Protein AF-A0A968H221-F1 (afdb_monomer_lite)

Structure (mmCIF, N/CA/C/O backbone):
data_AF-A0A968H221-F1
#
_entry.id   AF-A0A968H221-F1
#
loop_
_atom_site.group_PDB
_atom_site.id
_atom_site.type_symbol
_atom_site.label_atom_id
_atom_site.label_alt_id
_atom_site.label_comp_id
_atom_site.label_asym_id
_atom_site.label_entity_id
_atom_site.label_seq_id
_atom_site.pdbx_PDB_ins_code
_atom_site.Cartn_x
_atom_site.Cartn_y
_atom_site.Cartn_z
_atom_site.occupancy
_atom_site.B_iso_or_equiv
_atom_site.auth_seq_id
_atom_site.auth_comp_id
_atom_site.auth_asym_id
_atom_site.auth_atom_id
_atom_site.pdbx_PDB_model_num
ATOM 1 N N . MET A 1 1 ? 0.536 12.914 -19.898 1.00 86.81 1 MET A N 1
ATOM 2 C CA . MET A 1 1 ? 0.622 12.350 -18.528 1.00 86.81 1 MET A CA 1
ATOM 3 C C . MET A 1 1 ? 0.809 10.834 -18.493 1.00 86.81 1 MET A C 1
ATOM 5 O O . MET A 1 1 ? 1.858 10.407 -18.034 1.00 86.81 1 MET A O 1
ATOM 9 N N . ARG A 1 2 ? -0.113 10.010 -19.027 1.00 94.56 2 ARG A N 1
ATOM 10 C CA . ARG A 1 2 ? -0.006 8.529 -18.974 1.00 94.56 2 ARG A CA 1
ATOM 11 C C . ARG A 1 2 ? 1.349 7.972 -19.435 1.00 94.56 2 ARG A C 1
ATOM 13 O O . ARG A 1 2 ? 1.954 7.181 -18.725 1.00 94.56 2 ARG A O 1
ATOM 20 N N . ARG A 1 3 ? 1.839 8.401 -20.604 1.00 95.31 3 ARG A N 1
ATOM 21 C CA . ARG A 1 3 ? 3.129 7.931 -21.149 1.00 95.31 3 ARG A CA 1
ATOM 22 C C . ARG A 1 3 ? 4.311 8.252 -20.233 1.00 95.31 3 ARG A C 1
ATOM 24 O O . ARG A 1 3 ? 5.178 7.408 -20.072 1.00 95.31 3 ARG A O 1
ATOM 31 N N . LEU A 1 4 ? 4.308 9.433 -19.615 1.00 94.06 4 LEU A N 1
ATOM 32 C CA . LEU A 1 4 ? 5.367 9.859 -18.703 1.00 94.06 4 LEU A CA 1
ATOM 33 C C . LEU A 1 4 ? 5.381 8.999 -17.433 1.00 94.06 4 LEU A C 1
ATOM 35 O O . LEU A 1 4 ? 6.426 8.474 -17.066 1.00 94.06 4 LEU A O 1
ATOM 39 N N . LEU A 1 5 ? 4.214 8.785 -16.817 1.00 92.00 5 LEU A N 1
ATOM 40 C CA . LEU A 1 5 ? 4.087 7.953 -15.616 1.00 92.00 5 LEU A CA 1
ATOM 41 C C . LEU A 1 5 ? 4.491 6.497 -15.881 1.00 92.00 5 LEU A C 1
ATOM 43 O O . LEU A 1 5 ? 5.222 5.906 -15.093 1.00 92.00 5 LEU A O 1
ATOM 47 N N . LEU A 1 6 ? 4.071 5.932 -17.017 1.00 93.69 6 LEU A N 1
ATOM 48 C CA . LEU A 1 6 ? 4.456 4.572 -17.401 1.00 93.69 6 LEU A CA 1
ATOM 49 C C . LEU A 1 6 ? 5.946 4.460 -17.723 1.00 93.69 6 LEU A C 1
ATOM 51 O O . LEU A 1 6 ? 6.577 3.473 -17.355 1.00 93.69 6 LEU A O 1
ATOM 55 N N . TRP A 1 7 ? 6.522 5.466 -18.381 1.00 94.44 7 TRP A N 1
ATOM 56 C CA . TRP A 1 7 ? 7.961 5.510 -18.615 1.00 94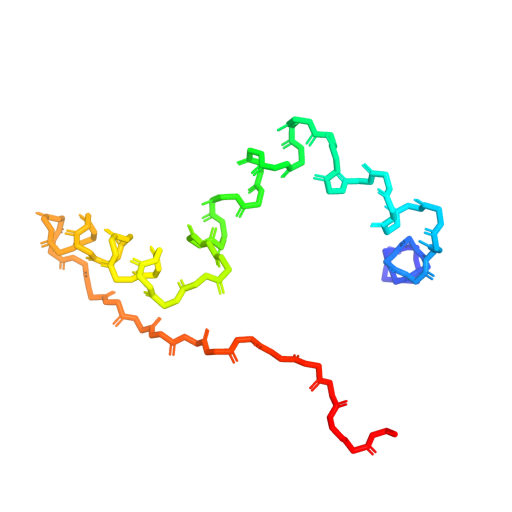.44 7 TRP A CA 1
ATOM 57 C C . TRP A 1 7 ? 8.734 5.538 -17.291 1.00 94.44 7 TRP A C 1
ATOM 59 O O . TRP A 1 7 ? 9.665 4.756 -17.116 1.00 94.44 7 TRP A O 1
ATOM 69 N N . MET A 1 8 ? 8.300 6.361 -16.329 1.00 92.44 8 MET A N 1
ATOM 70 C CA . MET A 1 8 ? 8.902 6.411 -14.995 1.00 92.44 8 MET A CA 1
ATOM 71 C C . MET A 1 8 ? 8.799 5.066 -14.267 1.00 92.44 8 MET A C 1
ATOM 73 O O . MET A 1 8 ? 9.789 4.610 -13.702 1.00 92.44 8 MET A O 1
ATOM 77 N N . ALA A 1 9 ? 7.634 4.412 -14.315 1.00 88.31 9 ALA A N 1
ATOM 78 C CA . ALA A 1 9 ? 7.413 3.113 -13.679 1.00 88.31 9 ALA A CA 1
ATOM 79 C C . ALA A 1 9 ? 8.282 1.992 -14.283 1.00 88.31 9 ALA A C 1
ATOM 81 O O . ALA A 1 9 ? 8.716 1.093 -13.565 1.00 88.31 9 ALA A O 1
ATOM 82 N N . ARG A 1 10 ? 8.571 2.055 -15.592 1.00 90.88 10 ARG A N 1
ATOM 83 C CA . ARG A 1 10 ? 9.424 1.079 -16.298 1.00 90.88 10 ARG A CA 1
ATOM 84 C C . ARG A 1 10 ? 10.921 1.390 -16.211 1.00 90.88 10 ARG A C 1
ATOM 86 O O . ARG A 1 10 ? 11.736 0.556 -16.596 1.00 90.88 10 ARG A O 1
ATOM 93 N N . ASN A 1 11 ? 11.307 2.567 -15.725 1.00 94.06 11 ASN A N 1
ATOM 94 C CA . ASN A 1 11 ? 12.707 2.962 -15.632 1.00 94.06 11 ASN A CA 1
ATOM 95 C C . ASN A 1 11 ? 13.415 2.202 -14.491 1.00 94.06 11 ASN A C 1
ATOM 97 O O . ASN A 1 11 ? 13.075 2.348 -13.316 1.00 94.06 11 ASN A O 1
ATOM 101 N N . ALA A 1 12 ? 14.435 1.411 -14.835 1.00 92.06 12 ALA A N 1
ATOM 102 C CA . ALA A 1 12 ? 15.145 0.546 -13.890 1.00 92.06 12 ALA A CA 1
ATOM 103 C C . ALA A 1 12 ? 15.874 1.311 -12.770 1.00 92.06 12 ALA A C 1
ATOM 105 O O . ALA A 1 12 ? 15.967 0.818 -11.643 1.00 92.06 12 ALA A O 1
ATOM 106 N N . TRP A 1 13 ? 16.368 2.520 -13.060 1.00 94.12 13 TRP A N 1
ATOM 107 C CA . TRP A 1 13 ? 16.998 3.375 -12.057 1.00 94.12 13 TRP A CA 1
ATOM 108 C C . TRP A 1 13 ? 15.944 3.863 -11.057 1.00 94.12 13 TRP A C 1
ATOM 110 O O . TRP A 1 13 ? 16.077 3.625 -9.856 1.00 94.12 13 TRP A O 1
ATOM 120 N N . LEU A 1 14 ? 14.833 4.430 -11.540 1.00 91.81 14 LEU A N 1
ATOM 121 C CA . LEU A 1 14 ? 13.747 4.905 -10.675 1.00 91.81 14 LEU A CA 1
ATOM 122 C C . LEU A 1 14 ? 13.147 3.777 -9.827 1.00 91.81 14 LEU A C 1
ATOM 124 O O . LEU A 1 14 ? 12.997 3.951 -8.618 1.00 91.81 14 LEU A O 1
ATOM 128 N N . ARG A 1 15 ? 12.902 2.594 -10.409 1.00 89.50 15 ARG A N 1
ATOM 129 C CA . ARG A 1 15 ? 12.403 1.412 -9.680 1.00 89.50 15 ARG A CA 1
ATOM 130 C C . ARG A 1 15 ? 13.318 1.005 -8.519 1.00 89.50 15 ARG A C 1
ATOM 132 O O . ARG A 1 15 ? 12.830 0.535 -7.498 1.00 89.50 15 ARG A O 1
ATOM 139 N N . ARG A 1 16 ? 14.637 1.197 -8.644 1.00 90.81 16 ARG A N 1
ATOM 140 C CA . ARG A 1 16 ? 15.622 0.825 -7.612 1.00 90.81 16 ARG A CA 1
ATOM 141 C C . ARG A 1 16 ? 15.773 1.873 -6.506 1.00 90.81 16 ARG A C 1
ATOM 143 O O . ARG A 1 16 ? 16.061 1.501 -5.363 1.00 90.81 16 ARG A O 1
ATOM 150 N N . TRP A 1 17 ? 15.619 3.154 -6.843 1.00 92.06 17 TRP A N 1
ATOM 151 C CA . TRP A 1 17 ? 15.857 4.273 -5.925 1.00 92.06 17 TRP A CA 1
ATOM 152 C C . TRP A 1 17 ? 14.588 4.779 -5.241 1.00 92.06 17 TRP A C 1
ATOM 154 O O . TRP A 1 17 ? 14.622 5.013 -4.036 1.00 92.06 17 TRP A O 1
ATOM 164 N N . ILE A 1 18 ? 13.458 4.884 -5.948 1.00 91.69 18 ILE A N 1
ATOM 165 C CA . ILE A 1 18 ? 12.203 5.418 -5.391 1.00 91.69 18 ILE A CA 1
ATOM 166 C C . ILE A 1 18 ? 11.767 4.673 -4.118 1.00 91.69 18 ILE A C 1
ATOM 168 O O . ILE A 1 18 ? 11.488 5.349 -3.128 1.00 91.69 18 ILE A O 1
ATOM 172 N N . PRO A 1 19 ? 11.753 3.325 -4.053 1.00 89.56 19 PRO A N 1
ATOM 173 C CA . PRO A 1 19 ? 11.345 2.612 -2.837 1.00 89.56 19 PRO A CA 1
ATOM 174 C C . PRO A 1 19 ? 12.311 2.783 -1.653 1.00 89.56 19 PRO A C 1
ATOM 176 O O . PRO A 1 19 ? 11.967 2.463 -0.516 1.00 89.56 19 PRO A O 1
ATOM 179 N N . ARG A 1 20 ? 13.538 3.268 -1.889 1.00 90.25 20 ARG A N 1
ATOM 180 C CA . ARG A 1 20 ? 14.526 3.546 -0.832 1.00 90.25 20 ARG A CA 1
ATOM 181 C C . ARG A 1 20 ? 14.325 4.914 -0.184 1.00 90.25 20 ARG A C 1
ATOM 183 O O . ARG A 1 20 ? 14.790 5.121 0.932 1.00 90.25 20 ARG A O 1
ATOM 190 N N . LEU A 1 21 ? 13.635 5.836 -0.854 1.00 93.06 21 LEU A N 1
ATOM 191 C CA . LEU A 1 21 ? 13.389 7.178 -0.336 1.00 93.06 21 LEU A CA 1
ATOM 192 C C . LEU A 1 21 ? 12.374 7.119 0.813 1.00 93.06 21 LEU A C 1
ATOM 194 O O . LEU A 1 21 ? 11.307 6.515 0.697 1.00 93.06 21 LEU A O 1
ATOM 198 N N . TRP A 1 22 ? 12.687 7.778 1.928 1.00 90.50 22 TRP A N 1
ATOM 199 C CA . TRP A 1 22 ? 11.853 7.752 3.135 1.00 90.50 22 TRP A CA 1
ATOM 200 C C . TRP A 1 22 ? 10.440 8.308 2.889 1.00 90.50 22 TRP A C 1
ATOM 202 O O . TRP A 1 22 ? 9.461 7.741 3.376 1.00 90.50 22 TRP A O 1
ATOM 212 N N . PHE A 1 23 ? 10.316 9.370 2.083 1.00 91.56 23 PHE A N 1
ATOM 213 C CA . PHE A 1 23 ? 9.020 9.970 1.759 1.00 91.56 23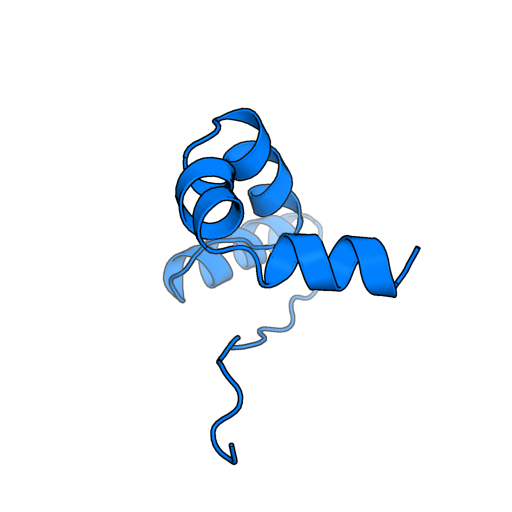 PHE A CA 1
ATOM 214 C C . PHE A 1 23 ? 8.172 9.041 0.884 1.00 91.56 23 PHE A C 1
ATOM 216 O O . PHE A 1 23 ? 6.959 8.980 1.054 1.00 91.56 23 PHE A O 1
ATOM 223 N N . SER A 1 24 ? 8.810 8.278 -0.009 1.00 91.12 24 SER A N 1
ATOM 224 C CA . SER A 1 24 ? 8.143 7.303 -0.873 1.00 91.12 24 SER A CA 1
ATOM 225 C C . SER A 1 24 ? 7.567 6.162 -0.039 1.00 91.12 24 SER A C 1
ATOM 227 O O . SER A 1 24 ? 6.373 5.879 -0.112 1.00 91.12 24 SER A O 1
ATOM 229 N N . ARG A 1 25 ? 8.373 5.597 0.871 1.00 88.00 25 ARG A N 1
ATOM 230 C CA . ARG A 1 25 ? 7.906 4.590 1.840 1.00 88.00 25 ARG A CA 1
ATOM 231 C C . ARG A 1 25 ? 6.738 5.104 2.681 1.00 88.00 25 ARG A C 1
ATOM 233 O O . ARG A 1 25 ? 5.779 4.375 2.914 1.00 88.00 25 ARG A O 1
ATOM 240 N N . ARG A 1 26 ? 6.799 6.363 3.126 1.00 89.25 26 ARG A N 1
ATOM 241 C CA . ARG A 1 26 ? 5.722 6.985 3.907 1.00 89.25 26 ARG A CA 1
ATOM 242 C C . ARG A 1 26 ? 4.452 7.204 3.084 1.00 89.25 26 ARG A C 1
ATOM 244 O O . ARG A 1 26 ? 3.369 6.968 3.608 1.00 89.25 26 ARG A O 1
ATOM 251 N N . ALA A 1 27 ? 4.577 7.611 1.824 1.00 90.81 27 ALA A N 1
ATOM 252 C CA . ALA A 1 27 ? 3.443 7.801 0.927 1.00 90.81 27 ALA A CA 1
ATOM 253 C C . ALA A 1 27 ? 2.743 6.471 0.601 1.00 90.81 27 ALA A C 1
ATOM 255 O O . ALA A 1 27 ? 1.518 6.394 0.666 1.00 90.81 27 ALA A O 1
ATOM 256 N N . VAL A 1 28 ? 3.508 5.407 0.324 1.0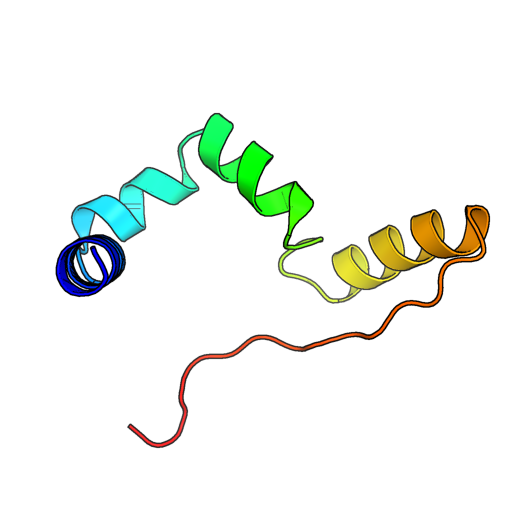0 90.94 28 VAL A N 1
ATOM 257 C CA . VAL A 1 28 ? 2.961 4.081 -0.018 1.00 90.94 28 VAL A CA 1
ATOM 258 C C . VAL A 1 28 ? 2.144 3.485 1.128 1.00 90.94 28 VA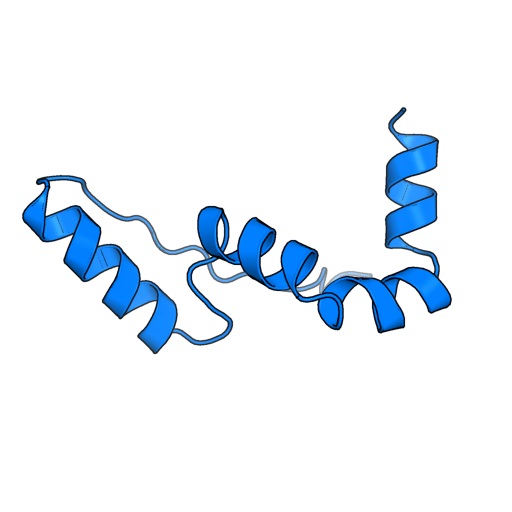L A C 1
ATOM 260 O O . VAL A 1 28 ? 1.079 2.935 0.870 1.00 90.94 28 VAL A O 1
ATOM 263 N N . ARG A 1 29 ? 2.564 3.669 2.388 1.00 87.75 29 ARG A N 1
ATOM 264 C CA . ARG 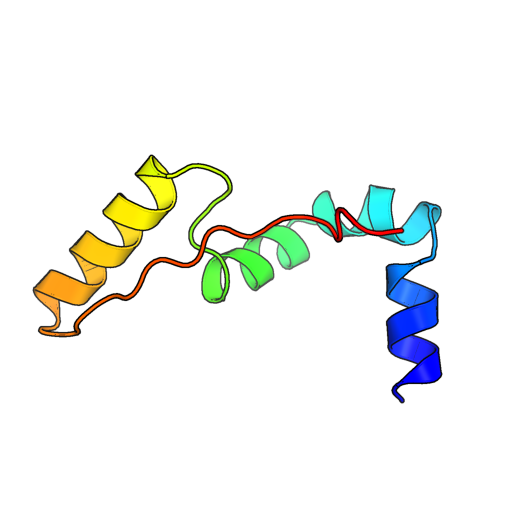A 1 29 ? 1.851 3.151 3.575 1.00 87.75 29 ARG A CA 1
ATOM 265 C C . ARG A 1 29 ? 0.397 3.609 3.698 1.00 87.75 29 ARG A C 1
ATOM 267 O O . ARG A 1 29 ? -0.383 2.969 4.393 1.00 87.75 29 ARG A O 1
ATOM 274 N N . ARG A 1 30 ? 0.017 4.716 3.051 1.00 87.75 30 ARG A N 1
ATOM 275 C CA . ARG A 1 30 ? -1.380 5.170 3.032 1.00 87.75 30 ARG A CA 1
ATOM 276 C C . ARG A 1 30 ? -2.264 4.305 2.131 1.00 87.75 30 ARG A C 1
ATOM 278 O O . ARG A 1 30 ? -3.457 4.201 2.393 1.00 87.75 30 ARG A O 1
ATOM 285 N N . PHE A 1 31 ? -1.685 3.720 1.086 1.00 88.00 31 PHE A N 1
ATOM 286 C CA . PHE A 1 31 ? -2.397 2.943 0.070 1.00 88.00 31 PHE A CA 1
ATOM 287 C C . PHE A 1 31 ? -2.182 1.437 0.218 1.00 88.00 31 PHE A C 1
ATOM 289 O O . PHE A 1 31 ? -3.067 0.660 -0.122 1.00 88.00 31 PHE A O 1
ATOM 296 N N . MET A 1 32 ? -1.017 1.023 0.717 1.00 91.12 32 MET A N 1
ATOM 297 C CA . MET A 1 32 ? -0.663 -0.372 0.936 1.00 91.12 32 MET A CA 1
ATOM 298 C C . MET A 1 32 ? -0.279 -0.590 2.402 1.00 91.12 32 MET A C 1
ATOM 300 O O . MET A 1 32 ? 0.664 0.049 2.873 1.00 91.12 32 MET A O 1
ATOM 304 N N . PRO A 1 33 ? -0.975 -1.486 3.123 1.00 88.31 33 PRO A N 1
ATOM 305 C CA . PRO A 1 33 ? -0.729 -1.710 4.545 1.00 88.31 33 PRO A CA 1
ATOM 306 C C . PRO A 1 33 ? 0.638 -2.361 4.814 1.00 88.31 33 PRO A C 1
ATOM 308 O O . PRO A 1 33 ? 1.243 -2.114 5.853 1.00 88.31 33 PRO A O 1
ATOM 311 N N . GLY A 1 34 ? 1.149 -3.138 3.857 1.00 88.81 34 GLY A N 1
ATOM 312 C CA . GLY A 1 34 ? 2.469 -3.763 3.871 1.00 88.81 34 GLY A CA 1
ATOM 313 C C . GLY A 1 34 ? 2.602 -4.787 2.745 1.00 88.81 34 GLY A C 1
ATOM 314 O O . GLY A 1 34 ? 1.739 -4.849 1.867 1.00 88.81 34 GLY A O 1
ATOM 315 N N . GLU A 1 35 ? 3.685 -5.562 2.768 1.00 88.06 35 GLU A N 1
ATOM 316 C CA . GLU A 1 35 ? 3.963 -6.618 1.778 1.00 88.06 35 GLU A CA 1
ATOM 317 C C . GLU A 1 35 ? 3.389 -7.979 2.211 1.00 88.06 35 GLU A C 1
ATOM 319 O O . GLU A 1 35 ? 3.066 -8.815 1.367 1.00 88.06 35 GLU A O 1
ATOM 324 N N . ASP A 1 36 ? 3.169 -8.158 3.517 1.00 90.88 36 ASP A N 1
ATOM 325 C CA . ASP A 1 36 ? 2.719 -9.416 4.110 1.00 90.88 36 ASP A CA 1
ATOM 326 C C . ASP A 1 36 ? 1.233 -9.400 4.484 1.00 90.88 36 ASP A C 1
ATOM 328 O O . ASP A 1 36 ? 0.641 -8.359 4.796 1.00 90.88 36 ASP A O 1
ATOM 332 N N . ALA A 1 37 ? 0.635 -10.592 4.546 1.00 89.88 37 ALA A N 1
ATOM 333 C CA . ALA A 1 37 ? -0.751 -10.773 4.979 1.00 89.88 37 ALA A CA 1
ATOM 334 C C . ALA A 1 37 ? -0.999 -10.244 6.405 1.00 89.88 37 ALA A C 1
ATOM 336 O O . ALA A 1 37 ? -2.044 -9.651 6.669 1.00 89.88 37 ALA A O 1
ATOM 337 N N . GLU A 1 38 ? -0.027 -10.392 7.308 1.00 93.12 38 GLU A N 1
ATOM 338 C CA . GLU A 1 38 ? -0.106 -9.877 8.681 1.00 93.12 38 GLU A CA 1
ATOM 339 C C . GLU A 1 38 ? -0.244 -8.352 8.716 1.00 93.12 38 GLU A C 1
ATOM 341 O O . GLU A 1 38 ? -1.058 -7.818 9.469 1.00 93.12 38 GLU A O 1
ATOM 346 N N . SER A 1 39 ? 0.484 -7.648 7.843 1.00 92.62 39 SER A N 1
ATOM 347 C CA . SER A 1 39 ? 0.387 -6.189 7.723 1.00 92.62 39 SER A CA 1
ATOM 348 C C . SER A 1 39 ? -1.016 -5.765 7.287 1.00 92.62 39 SER A C 1
ATOM 350 O O . SER A 1 39 ? -1.575 -4.800 7.812 1.00 92.62 39 SER A O 1
ATOM 352 N N . ALA A 1 40 ? -1.618 -6.510 6.356 1.00 92.44 40 ALA A N 1
ATOM 353 C CA . ALA A 1 40 ? -2.983 -6.260 5.915 1.00 92.44 40 ALA A CA 1
ATOM 354 C C . ALA A 1 40 ? -4.002 -6.497 7.042 1.00 92.44 40 ALA A C 1
ATOM 356 O O . ALA A 1 40 ? -4.872 -5.653 7.261 1.00 92.44 40 ALA A O 1
ATOM 357 N N . LEU A 1 41 ? -3.874 -7.596 7.793 1.00 93.75 41 LEU A N 1
ATOM 358 C CA . LEU A 1 41 ? -4.744 -7.891 8.937 1.00 93.75 41 LEU A CA 1
ATOM 359 C C . LEU A 1 41 ? -4.635 -6.823 10.033 1.00 93.75 41 LEU A C 1
ATOM 361 O O . LEU A 1 41 ? -5.657 -6.382 10.557 1.00 93.75 41 LEU A O 1
ATOM 365 N N . ALA A 1 42 ? -3.421 -6.360 10.338 1.00 94.00 42 ALA A N 1
ATOM 366 C CA . ALA A 1 42 ? -3.197 -5.295 11.312 1.00 94.00 42 ALA A CA 1
ATOM 367 C C . ALA A 1 42 ? -3.881 -3.980 10.895 1.00 94.00 42 ALA A C 1
ATOM 369 O O . ALA A 1 42 ? -4.536 -3.337 11.715 1.00 94.00 42 ALA A O 1
ATOM 370 N N . ALA A 1 43 ? -3.805 -3.606 9.614 1.00 92.62 43 ALA A N 1
ATOM 371 C CA . ALA A 1 43 ? -4.503 -2.427 9.096 1.00 92.62 43 ALA A CA 1
ATOM 372 C C . ALA A 1 43 ? -6.036 -2.590 9.095 1.00 92.62 43 ALA A C 1
ATOM 374 O O . ALA A 1 43 ? -6.771 -1.644 9.374 1.00 92.62 43 ALA A O 1
ATOM 375 N N . ALA A 1 44 ? -6.546 -3.794 8.835 1.00 93.50 44 ALA A N 1
ATOM 376 C CA . ALA A 1 44 ? -7.978 -4.065 8.946 1.00 93.50 44 ALA A CA 1
ATOM 377 C C . ALA A 1 44 ? -8.470 -3.974 10.402 1.00 93.50 44 ALA A C 1
ATOM 379 O O . ALA A 1 44 ? -9.586 -3.515 10.647 1.00 93.50 44 ALA A O 1
ATOM 380 N N . ALA A 1 45 ? -7.637 -4.353 11.377 1.00 94.56 45 ALA A N 1
ATOM 381 C CA . ALA A 1 45 ? -7.968 -4.216 12.791 1.00 94.56 45 ALA A CA 1
ATOM 382 C C . ALA A 1 45 ? -8.169 -2.747 13.200 1.00 94.56 45 ALA A C 1
ATOM 384 O O . ALA A 1 45 ? -9.097 -2.467 13.958 1.00 94.56 45 ALA A O 1
ATOM 385 N N . SER A 1 46 ? -7.384 -1.801 12.660 1.00 93.00 46 SER A N 1
ATOM 386 C CA . SER A 1 46 ? -7.621 -0.372 12.918 1.00 93.00 46 SER A CA 1
ATOM 387 C C . SER A 1 46 ? -8.935 0.118 12.308 1.00 93.00 46 SER A C 1
ATOM 389 O O . SER A 1 46 ? -9.682 0.829 12.970 1.00 93.00 46 SER A O 1
ATOM 391 N N . PHE A 1 47 ? -9.285 -0.337 11.100 1.00 93.69 47 PHE A N 1
ATOM 392 C CA . PHE A 1 47 ? -10.574 -0.001 10.479 1.00 93.69 47 PHE A CA 1
ATOM 393 C C . PHE A 1 47 ? -11.768 -0.570 11.248 1.00 93.69 47 PHE A C 1
ATOM 395 O O . PHE A 1 47 ? -12.795 0.094 11.369 1.00 93.69 47 PHE A O 1
ATOM 402 N N . LYS A 1 48 ? -11.617 -1.755 11.851 1.00 93.88 48 LYS A N 1
ATOM 403 C CA . LYS A 1 48 ? -12.654 -2.361 12.692 1.00 93.88 48 LYS A CA 1
ATOM 404 C C . LYS A 1 48 ? -13.004 -1.498 13.908 1.00 93.88 48 LYS A C 1
ATOM 406 O O . LYS A 1 48 ? -14.179 -1.421 14.253 1.00 93.88 48 LYS A O 1
ATOM 411 N N . VAL A 1 49 ? -12.021 -0.851 14.542 1.00 94.56 49 VAL A N 1
ATOM 412 C CA . VAL A 1 49 ? -12.260 0.074 15.672 1.00 94.56 49 VAL A CA 1
ATOM 413 C C . VAL A 1 49 ? -13.125 1.261 15.237 1.00 94.56 49 VAL A C 1
ATOM 415 O O . VAL A 1 49 ? -13.955 1.733 16.007 1.00 94.56 49 VAL A O 1
ATOM 418 N N . GLU A 1 50 ? -12.985 1.692 13.985 1.00 95.00 50 GLU A N 1
ATOM 419 C CA . GLU A 1 50 ? -13.768 2.772 13.373 1.00 95.00 50 GLU A CA 1
ATOM 420 C C . GLU A 1 50 ? -15.106 2.292 12.770 1.00 95.00 50 GLU A C 1
ATOM 422 O O . GLU A 1 50 ? -15.846 3.086 12.195 1.00 95.00 50 GLU A O 1
ATOM 427 N N . GLY A 1 51 ? -15.438 0.998 12.879 1.00 95.50 51 GLY A N 1
ATOM 428 C CA . GLY A 1 51 ? -16.647 0.419 12.281 1.00 95.50 51 GLY A CA 1
ATOM 429 C C . GLY A 1 51 ? -16.594 0.286 10.752 1.00 95.50 51 GLY A C 1
ATOM 430 O O . GLY A 1 51 ? -17.630 0.105 10.113 1.00 95.50 51 GLY A O 1
ATOM 431 N N . ILE A 1 52 ? -15.403 0.363 10.153 1.00 96.62 52 ILE A N 1
ATOM 432 C CA . ILE A 1 52 ? -15.184 0.290 8.706 1.00 96.62 52 ILE A CA 1
ATOM 433 C C . ILE A 1 52 ? -14.837 -1.154 8.311 1.00 96.62 52 ILE A C 1
ATOM 435 O O . ILE A 1 52 ? -13.899 -1.757 8.836 1.00 96.62 52 ILE A O 1
ATOM 439 N N . GLY A 1 53 ? -15.585 -1.717 7.357 1.00 93.69 53 GLY A N 1
ATOM 440 C CA . GLY A 1 53 ? -15.289 -3.030 6.774 1.00 93.69 53 GLY A CA 1
ATOM 441 C C . GLY A 1 53 ? -14.048 -3.006 5.873 1.00 93.69 53 GLY A C 1
ATOM 442 O O . GLY A 1 53 ? -13.788 -2.015 5.195 1.00 93.69 53 GLY A O 1
ATOM 443 N N . ALA A 1 54 ? -13.295 -4.108 5.833 1.00 94.69 54 ALA A N 1
ATOM 444 C CA . ALA A 1 54 ? -12.083 -4.242 5.020 1.00 94.69 54 ALA A CA 1
ATOM 445 C C . ALA A 1 54 ? -12.220 -5.366 3.980 1.00 94.69 54 ALA A C 1
ATOM 447 O O . ALA A 1 54 ? -12.754 -6.433 4.279 1.00 94.69 54 ALA A O 1
ATOM 448 N N . ILE A 1 55 ? -11.700 -5.134 2.771 1.00 94.38 55 ILE A N 1
ATOM 449 C CA . ILE A 1 55 ? -11.583 -6.133 1.698 1.00 94.38 55 ILE A CA 1
ATOM 450 C C . ILE A 1 55 ? -10.099 -6.320 1.392 1.00 94.38 55 ILE A C 1
ATOM 452 O O . ILE A 1 55 ? -9.375 -5.344 1.190 1.00 94.38 55 ILE A O 1
ATOM 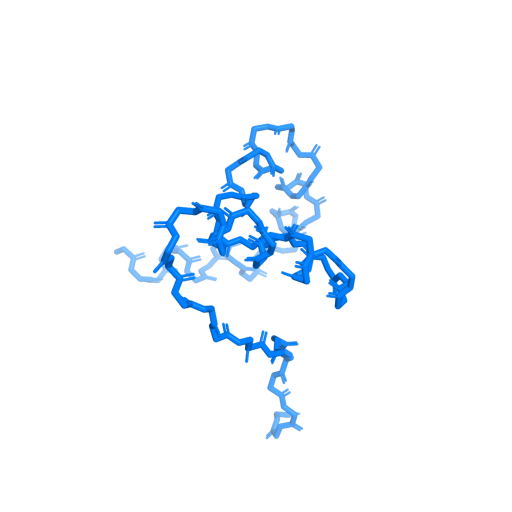456 N N . PHE A 1 56 ? -9.647 -7.572 1.355 1.00 92.38 56 PHE A N 1
ATOM 457 C CA . PHE A 1 56 ? -8.257 -7.908 1.066 1.00 92.38 56 PHE A CA 1
ATOM 458 C C . PHE A 1 56 ? -8.052 -8.194 -0.419 1.00 92.38 56 PHE A C 1
ATOM 460 O O . PHE A 1 56 ? -8.745 -9.029 -0.997 1.00 92.38 56 PHE A O 1
ATOM 467 N N . THR A 1 57 ? -7.036 -7.561 -1.002 1.00 92.81 57 THR A N 1
ATOM 468 C CA . THR A 1 57 ? -6.587 -7.829 -2.372 1.00 92.81 57 THR A CA 1
ATOM 469 C C . THR A 1 57 ? -5.135 -8.275 -2.340 1.00 92.81 57 THR A C 1
ATOM 471 O O . THR A 1 57 ? -4.260 -7.533 -1.893 1.00 92.81 57 THR A O 1
ATOM 474 N N . ARG A 1 58 ? -4.861 -9.480 -2.846 1.00 90.81 58 ARG A N 1
ATOM 475 C CA . ARG A 1 58 ? -3.492 -9.961 -3.044 1.00 90.81 58 ARG A CA 1
ATOM 476 C C . ARG A 1 58 ? -2.948 -9.382 -4.347 1.00 90.81 58 ARG A C 1
ATOM 478 O O . ARG A 1 58 ? -3.408 -9.763 -5.420 1.00 90.81 58 ARG A O 1
ATOM 485 N N . LEU A 1 59 ? -1.991 -8.459 -4.252 1.00 90.62 59 LEU A N 1
ATOM 486 C CA . LEU A 1 59 ? -1.315 -7.925 -5.433 1.00 90.62 59 LEU A CA 1
ATOM 487 C C . LEU A 1 59 ? -0.327 -8.951 -5.999 1.00 90.62 59 LEU A C 1
ATOM 489 O O . LEU A 1 59 ? 0.290 -9.712 -5.255 1.00 90.62 59 LEU A O 1
ATOM 493 N N . GLY A 1 60 ? -0.180 -8.947 -7.319 1.00 89.06 60 GLY A N 1
ATOM 494 C CA . GLY A 1 60 ? 0.735 -9.810 -8.050 1.00 89.06 60 GLY A CA 1
ATOM 495 C C . GLY A 1 60 ? 1.102 -9.198 -9.395 1.00 89.06 60 GLY A C 1
ATOM 496 O O . GLY A 1 60 ? 0.529 -8.189 -9.814 1.00 89.06 60 GLY A O 1
ATOM 497 N N . GLU A 1 61 ? 2.081 -9.803 -10.052 1.00 90.00 61 GLU A N 1
ATOM 498 C CA . GLU A 1 61 ? 2.471 -9.447 -11.413 1.00 90.00 61 GLU A CA 1
ATOM 499 C C . GLU A 1 61 ? 1.590 -10.194 -12.429 1.00 90.00 61 GLU A C 1
ATOM 501 O O . GLU A 1 61 ? 0.922 -11.176 -12.091 1.00 90.00 61 GLU A O 1
ATOM 506 N N . ASN A 1 62 ? 1.545 -9.705 -13.671 1.00 90.00 62 ASN A N 1
ATOM 507 C CA . ASN A 1 62 ? 0.836 -10.401 -14.742 1.00 90.00 62 ASN A CA 1
ATOM 508 C C . ASN A 1 62 ? 1.529 -11.743 -15.025 1.00 90.00 62 ASN A C 1
ATOM 510 O O . ASN A 1 62 ? 2.732 -11.768 -15.255 1.00 90.00 62 ASN A O 1
ATOM 514 N N . ILE A 1 63 ? 0.767 -12.838 -14.999 1.00 88.62 63 ILE A N 1
ATOM 515 C CA . ILE A 1 63 ? 1.285 -14.209 -15.151 1.00 88.62 63 ILE A CA 1
ATOM 516 C C . ILE A 1 63 ? 1.245 -14.667 -16.623 1.00 88.62 63 ILE A C 1
ATOM 518 O O . ILE A 1 63 ? 1.906 -15.632 -16.984 1.00 88.62 63 ILE A O 1
ATOM 522 N N . ALA A 1 64 ? 0.462 -13.997 -17.474 1.00 87.81 64 ALA A N 1
ATOM 523 C CA . ALA A 1 64 ? 0.207 -14.408 -18.858 1.00 87.81 64 ALA A CA 1
ATOM 524 C C . ALA A 1 64 ? 1.035 -13.637 -19.906 1.00 87.81 64 ALA A C 1
ATOM 526 O O . ALA A 1 64 ? 0.661 -13.620 -21.079 1.00 87.81 64 ALA A O 1
ATOM 527 N N . GLU A 1 65 ? 2.109 -12.967 -19.484 1.00 55.53 65 GLU A N 1
ATOM 528 C CA . GLU A 1 65 ? 3.098 -12.343 -20.378 1.00 55.53 65 GLU A CA 1
ATOM 529 C C . GLU A 1 65 ? 4.349 -13.221 -20.499 1.00 55.53 65 GLU A C 1
ATOM 531 O O . GLU A 1 65 ? 4.737 -13.832 -19.476 1.00 55.53 65 GLU A O 1
#

pLDDT: mean 91.13, std 5.03, range [55.53, 96.62]

Secondary structure (DSSP, 8-state):
-HHHHHHHHH-HHHHHHGGGSHHHHHHHTTT---SSHHHHHHHHHHHHHTT-----------S--

Foldseek 3Di:
DVVVVVVLVPDPVNVVVQCVDPVSVVVVCVVDQDQDPVSQVVVQVVCVVVVHHDDDDNDDDDPPD

Radius of gyration: 15.15 Å; chains: 1; bounding box: 34×27×37 Å

Sequence (65 aa):
MRRLLLWMARNAWLRRWIPRLWFSRRAVRRFMPGEDAESALAAAASFKVEGIGAIFTRLGENIAE